Protein AF-A0A369RZN5-F1 (afdb_monomer_lite)

pLDDT: mean 90.72, std 8.98, range [58.53, 98.31]

Secondary structure (DSSP, 8-state):
-HHHHHHHTT-S--EEEE-----SS-EEEEEEETTEEEEEEE--STTHHHHHHHHHHHHHHHHHHTSS-------

Foldseek 3Di:
DVVVVCVQVVFPFWAWPDQPQADPAWGKTWTQTPVGIDIDIDGPDPCVVVVVVVVQVVQVVVVVVVPDDDDNDGD

Radius of gyration: 13.3 Å; chains: 1; bounding box: 28×32×28 Å

Structure (mmCIF, N/CA/C/O backbone):
data_AF-A0A369RZN5-F1
#
_entry.id   AF-A0A369RZN5-F1
#
loop_
_atom_site.group_PDB
_atom_site.id
_atom_site.type_symbol
_atom_site.label_atom_id
_atom_site.label_alt_id
_atom_site.label_comp_id
_atom_site.label_asym_id
_atom_site.label_entity_id
_atom_site.label_seq_id
_atom_site.pdbx_PDB_ins_code
_atom_site.Cartn_x
_atom_site.Cartn_y
_atom_site.Cartn_z
_atom_site.occupancy
_atom_site.B_iso_or_equiv
_atom_site.auth_seq_id
_atom_site.auth_comp_id
_atom_site.auth_asym_id
_atom_site.auth_atom_id
_atom_site.pdbx_PDB_model_num
ATOM 1 N N . MET A 1 1 ? 5.540 13.153 5.663 1.00 80.62 1 MET A N 1
ATOM 2 C CA . MET A 1 1 ? 5.173 11.840 5.073 1.00 80.62 1 MET A CA 1
ATOM 3 C C . MET A 1 1 ? 3.991 11.268 5.830 1.00 80.62 1 MET A C 1
ATOM 5 O O . MET A 1 1 ? 2.988 10.981 5.201 1.00 80.62 1 MET A O 1
ATOM 9 N N . GLU A 1 2 ? 4.080 11.193 7.156 1.00 87.50 2 GLU A N 1
ATOM 10 C CA . GLU A 1 2 ? 3.007 10.696 8.024 1.00 87.50 2 GLU A CA 1
ATOM 11 C C . GLU A 1 2 ? 1.69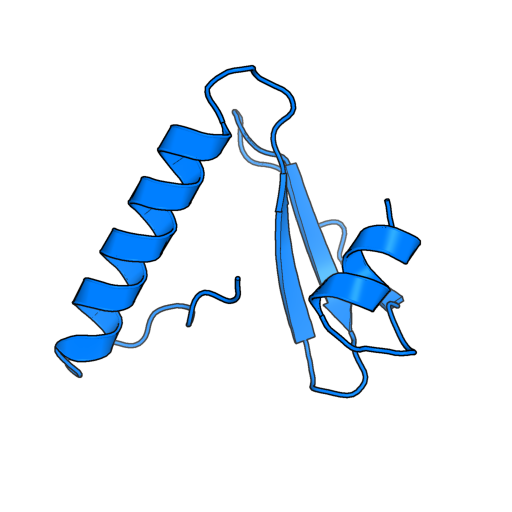1 11.466 7.880 1.00 87.50 2 GLU A C 1
ATOM 13 O O . GLU A 1 2 ? 0.669 10.825 7.697 1.00 87.50 2 GLU A O 1
ATOM 18 N N . ASP A 1 3 ? 1.698 12.803 7.813 1.00 91.50 3 ASP A N 1
ATOM 19 C CA . ASP A 1 3 ? 0.449 13.570 7.624 1.00 91.50 3 ASP A CA 1
ATOM 20 C C . ASP A 1 3 ? -0.271 13.240 6.312 1.00 91.50 3 ASP A C 1
ATOM 22 O O . ASP A 1 3 ? -1.498 13.171 6.262 1.00 91.50 3 ASP A O 1
ATOM 26 N N . LYS A 1 4 ? 0.496 12.993 5.239 1.00 91.44 4 LYS A N 1
ATOM 27 C CA . LYS A 1 4 ? -0.070 12.547 3.960 1.00 91.44 4 LYS A CA 1
ATOM 28 C C . LYS A 1 4 ? -0.694 11.164 4.117 1.00 91.44 4 LYS A C 1
ATOM 30 O O . LYS A 1 4 ? -1.813 10.964 3.676 1.00 91.44 4 LYS A O 1
ATOM 35 N N . LEU A 1 5 ? -0.000 10.243 4.786 1.00 91.88 5 LEU A N 1
ATOM 36 C CA . LEU A 1 5 ? -0.512 8.896 5.039 1.00 91.88 5 LEU A CA 1
ATOM 37 C C . LEU A 1 5 ? -1.766 8.909 5.915 1.00 91.88 5 LEU A C 1
ATOM 39 O O . LEU A 1 5 ? -2.729 8.239 5.574 1.00 91.88 5 LEU A O 1
ATOM 43 N N . LYS A 1 6 ? -1.792 9.701 6.991 1.00 94.38 6 LYS A N 1
ATOM 44 C CA . LYS A 1 6 ? -2.975 9.867 7.846 1.00 94.38 6 LYS A CA 1
ATOM 45 C C . LYS A 1 6 ? -4.176 10.382 7.060 1.00 94.38 6 LYS A C 1
ATOM 47 O O . LYS A 1 6 ? -5.273 9.860 7.216 1.00 94.38 6 LYS A O 1
ATOM 52 N N . LYS A 1 7 ? -3.957 11.364 6.179 1.00 94.56 7 LYS A N 1
ATOM 53 C CA . LYS A 1 7 ? -5.005 11.908 5.311 1.00 94.56 7 LYS A CA 1
ATOM 54 C C . LYS A 1 7 ? -5.531 10.873 4.312 1.00 94.56 7 LYS A C 1
ATOM 56 O O . LYS A 1 7 ? -6.742 10.713 4.222 1.00 94.56 7 LYS A O 1
ATOM 61 N N . GLU A 1 8 ? -4.648 10.195 3.577 1.00 92.62 8 GLU A N 1
ATOM 62 C CA . GLU A 1 8 ? -5.055 9.208 2.561 1.00 92.62 8 GLU A CA 1
ATOM 63 C C . GLU A 1 8 ? -5.730 7.983 3.194 1.00 92.62 8 GLU A C 1
ATOM 65 O O . GLU A 1 8 ? -6.773 7.540 2.727 1.00 92.62 8 GLU A O 1
ATOM 70 N N . LEU A 1 9 ? -5.195 7.487 4.314 1.00 92.94 9 LEU A N 1
ATOM 71 C CA . LEU A 1 9 ? -5.757 6.350 5.049 1.00 92.94 9 LEU A CA 1
ATOM 72 C C . LEU A 1 9 ? -6.945 6.729 5.945 1.00 92.94 9 LEU A C 1
ATOM 74 O O . LEU A 1 9 ? -7.514 5.848 6.579 1.00 92.94 9 LEU A O 1
ATOM 78 N N . GLN A 1 10 ? -7.298 8.018 6.021 1.00 94.44 10 GLN A N 1
ATOM 79 C CA . GLN A 1 10 ? -8.365 8.550 6.876 1.00 94.44 10 GLN A CA 1
ATOM 80 C C . GLN A 1 10 ? -8.250 8.100 8.343 1.00 94.44 10 GLN A C 1
ATOM 82 O O . GLN A 1 10 ? -9.252 7.824 8.995 1.00 94.44 10 GLN A O 1
ATOM 87 N N . THR A 1 11 ? -7.020 8.051 8.862 1.00 94.56 11 THR A N 1
ATOM 88 C CA . THR A 1 11 ? -6.717 7.597 10.226 1.00 94.56 11 THR A CA 1
ATOM 89 C C . THR A 1 11 ? -6.162 8.729 11.076 1.00 94.56 11 THR A C 1
ATOM 91 O O . THR A 1 11 ? -5.352 9.546 10.627 1.00 94.56 11 THR A O 1
ATOM 94 N N . ASN A 1 12 ? -6.529 8.733 12.354 1.00 94.75 12 ASN A N 1
ATOM 95 C CA . ASN A 1 12 ? -5.911 9.612 13.349 1.00 94.75 12 ASN A CA 1
ATOM 96 C C . ASN A 1 12 ? -4.609 9.014 13.919 1.00 94.75 12 ASN A C 1
ATOM 98 O O . ASN A 1 12 ? -3.689 9.748 14.311 1.00 94.75 12 ASN A O 1
ATOM 102 N N . THR A 1 13 ? -4.505 7.683 13.898 1.00 94.19 13 THR A N 1
ATOM 103 C CA . THR A 1 13 ? -3.410 6.906 14.490 1.00 94.19 13 THR A CA 1
ATOM 104 C C . THR A 1 13 ? -2.511 6.326 13.403 1.00 94.19 13 THR A C 1
ATOM 106 O O . THR A 1 13 ? -2.979 5.768 12.412 1.00 94.19 13 THR A O 1
ATOM 109 N N . LEU A 1 14 ? -1.199 6.477 13.571 1.00 94.25 14 LEU A N 1
ATOM 110 C CA . LEU A 1 14 ? -0.205 5.917 12.662 1.00 94.25 14 LEU A CA 1
ATOM 111 C C . LEU A 1 14 ? 1.040 5.554 13.478 1.00 94.25 14 LEU A C 1
ATOM 113 O O . LEU A 1 14 ? 1.968 6.348 13.592 1.00 94.25 14 LEU A O 1
ATOM 117 N N . GLU A 1 15 ? 1.029 4.374 14.089 1.00 93.56 15 GLU A N 1
ATOM 118 C CA . GLU A 1 15 ? 2.115 3.904 14.955 1.00 93.56 15 GLU A CA 1
ATOM 119 C C . GLU A 1 15 ? 2.982 2.902 14.202 1.00 93.56 15 GLU A C 1
ATOM 121 O O . GLU A 1 15 ? 2.469 1.931 13.648 1.00 93.56 15 GLU A O 1
ATOM 126 N N . VAL A 1 16 ? 4.295 3.129 14.143 1.00 90.56 16 VAL A N 1
ATOM 127 C CA . VAL A 1 16 ? 5.216 2.186 13.494 1.00 90.56 16 VAL A CA 1
ATOM 128 C C . VAL A 1 16 ? 5.258 0.906 14.323 1.00 90.56 16 VAL A C 1
ATOM 130 O O . VAL A 1 16 ? 5.622 0.945 15.493 1.00 90.56 16 VAL A O 1
ATOM 133 N N . VAL A 1 17 ? 4.900 -0.221 13.709 1.00 86.38 17 VAL A N 1
ATOM 134 C CA . VAL A 1 17 ? 4.933 -1.533 14.379 1.00 86.38 17 VAL A CA 1
ATOM 135 C C . VAL A 1 17 ? 6.293 -2.187 14.194 1.00 86.38 17 VAL A C 1
ATOM 137 O O . VAL A 1 17 ? 6.884 -2.662 15.151 1.00 86.38 17 VAL A O 1
ATOM 140 N N . ASP A 1 18 ? 6.794 -2.174 12.959 1.00 70.94 18 ASP A N 1
ATOM 141 C CA . ASP A 1 18 ? 8.060 -2.791 12.580 1.00 70.94 18 ASP A CA 1
ATOM 142 C C . ASP A 1 18 ? 8.691 -1.992 11.431 1.00 70.94 18 ASP A C 1
ATOM 144 O O . ASP A 1 18 ? 8.009 -1.668 10.444 1.00 70.94 18 ASP A O 1
ATOM 148 N N . ASP A 1 19 ? 10.005 -1.759 11.502 1.00 63.56 19 ASP A N 1
ATOM 149 C CA . ASP A 1 19 ? 10.811 -1.477 10.310 1.00 63.56 19 ASP A CA 1
ATOM 150 C C . ASP A 1 19 ? 11.053 -2.814 9.598 1.00 63.56 19 ASP A C 1
ATOM 152 O O . ASP A 1 19 ? 12.072 -3.486 9.766 1.00 63.56 19 ASP A O 1
ATOM 156 N N . ILE A 1 20 ? 10.053 -3.247 8.826 1.00 62.12 20 ILE A N 1
ATOM 157 C CA . ILE A 1 20 ? 10.204 -4.414 7.958 1.00 62.12 20 ILE A CA 1
ATOM 158 C C . ILE A 1 20 ? 11.244 -4.048 6.903 1.00 62.12 20 ILE A C 1
ATOM 160 O O . ILE A 1 20 ? 11.021 -3.127 6.109 1.00 62.12 20 ILE A O 1
ATOM 164 N N . SER A 1 21 ? 12.368 -4.770 6.924 1.00 58.53 21 SER A N 1
ATOM 165 C CA . SER A 1 21 ? 13.495 -4.580 6.015 1.00 58.53 21 SER A CA 1
ATOM 166 C C . SER A 1 21 ? 13.018 -4.348 4.580 1.00 58.53 21 SER A C 1
ATOM 168 O O . SER A 1 21 ? 12.163 -5.056 4.047 1.00 58.53 21 SER A O 1
ATOM 170 N N . GLY A 1 22 ? 13.550 -3.293 3.963 1.00 63.69 22 GLY A N 1
ATOM 171 C CA . GLY A 1 22 ? 13.259 -2.992 2.569 1.00 63.69 22 GLY A CA 1
ATOM 172 C C . GLY A 1 22 ? 13.783 -4.091 1.646 1.00 63.69 22 GLY A C 1
ATOM 173 O O . GLY A 1 22 ? 14.797 -4.730 1.925 1.00 63.69 22 GLY A O 1
ATOM 174 N N . GLY A 1 23 ? 13.116 -4.275 0.509 1.00 69.12 23 GLY A N 1
ATOM 175 C CA . GLY A 1 23 ? 13.694 -5.019 -0.605 1.00 69.12 23 GLY A CA 1
ATOM 176 C C . GLY A 1 23 ? 14.789 -4.203 -1.301 1.00 69.12 23 GLY A C 1
ATOM 177 O O . GLY A 1 23 ? 14.963 -3.013 -1.045 1.00 69.12 23 GLY A O 1
ATOM 178 N N . CYS A 1 24 ? 15.493 -4.808 -2.260 1.00 79.94 24 CYS A N 1
ATOM 179 C CA . CYS A 1 24 ? 16.589 -4.148 -2.986 1.00 79.94 24 CYS A CA 1
ATOM 180 C C . CYS A 1 24 ? 16.173 -2.860 -3.727 1.00 79.94 24 CYS A C 1
ATOM 182 O O . CYS A 1 24 ? 17.016 -2.019 -4.031 1.00 79.94 24 CYS A O 1
ATOM 184 N N . ILE A 1 25 ? 14.886 -2.720 -4.068 1.00 86.69 25 ILE A N 1
ATOM 185 C CA . ILE A 1 25 ? 14.371 -1.632 -4.915 1.00 86.69 25 ILE A CA 1
ATOM 186 C C . ILE A 1 25 ? 13.401 -0.712 -4.160 1.00 86.69 25 ILE A C 1
ATOM 188 O O . ILE A 1 25 ? 13.369 0.486 -4.439 1.00 86.69 25 ILE A O 1
ATOM 192 N N . SER A 1 26 ? 12.628 -1.248 -3.216 1.00 89.19 26 SER A N 1
ATOM 193 C CA . SER A 1 26 ? 11.598 -0.510 -2.480 1.00 89.19 26 SER A CA 1
ATOM 194 C C . SER A 1 26 ? 11.773 -0.719 -0.988 1.00 89.19 26 SER A C 1
ATOM 196 O O . SER A 1 26 ? 11.989 -1.841 -0.532 1.00 89.19 26 SER A O 1
ATOM 198 N N . SER A 1 27 ? 11.612 0.356 -0.231 1.00 90.12 27 SER A N 1
ATOM 199 C CA . SER A 1 27 ? 11.528 0.293 1.222 1.00 90.12 27 SER A CA 1
ATOM 200 C C . SER A 1 27 ? 10.087 0.028 1.649 1.00 90.12 27 SER A C 1
ATOM 202 O O . SER A 1 27 ? 9.140 0.320 0.910 1.00 90.12 27 SER A O 1
ATOM 204 N N . SER A 1 28 ? 9.923 -0.520 2.847 1.00 90.38 28 SER A N 1
ATOM 205 C CA . SER A 1 28 ? 8.621 -0.848 3.413 1.00 90.38 28 SER A CA 1
ATOM 206 C C . SER A 1 28 ? 8.529 -0.461 4.878 1.00 90.38 28 SER A C 1
ATOM 208 O O . SER A 1 28 ? 9.543 -0.420 5.564 1.00 90.38 28 SER A O 1
ATOM 210 N N . LYS A 1 29 ? 7.309 -0.192 5.346 1.00 90.44 29 LYS A N 1
ATOM 211 C CA . LYS A 1 29 ? 6.982 0.009 6.763 1.00 90.44 29 LYS A CA 1
ATOM 212 C C . LYS A 1 29 ? 5.615 -0.579 7.086 1.00 90.44 29 LYS A C 1
ATOM 214 O O . LYS A 1 29 ? 4.724 -0.577 6.236 1.00 90.44 29 LYS A O 1
ATOM 219 N N . SER A 1 30 ? 5.447 -1.059 8.315 1.00 91.88 30 SER A N 1
ATOM 220 C CA . SER A 1 30 ? 4.138 -1.427 8.863 1.00 91.88 30 SER A CA 1
ATOM 221 C C . SER A 1 30 ? 3.665 -0.392 9.864 1.00 91.88 30 SER A C 1
ATOM 223 O O . SER A 1 30 ? 4.427 -0.015 10.753 1.00 91.88 30 SER A O 1
ATOM 225 N N . TYR A 1 31 ? 2.395 -0.014 9.766 1.00 92.56 31 TYR A N 1
ATOM 226 C CA . TYR A 1 31 ? 1.765 0.891 10.716 1.00 92.56 31 TYR A CA 1
ATOM 227 C C . TYR A 1 31 ? 0.509 0.274 11.319 1.00 92.56 31 TYR A C 1
ATOM 229 O O . TYR A 1 31 ? -0.262 -0.381 10.616 1.00 92.56 31 TYR A O 1
ATOM 237 N N . LEU A 1 32 ? 0.292 0.500 12.610 1.00 94.75 32 LEU A N 1
ATOM 238 C CA . LEU A 1 32 ? -0.996 0.309 13.253 1.00 94.75 32 LEU A CA 1
ATOM 239 C C . LEU A 1 32 ? -1.812 1.594 13.076 1.00 94.75 32 LEU A C 1
ATOM 241 O O . LEU A 1 32 ? -1.322 2.697 13.332 1.00 94.75 32 LEU A O 1
ATOM 245 N N . THR A 1 33 ? -3.041 1.435 12.602 1.00 95.25 33 THR A N 1
ATOM 246 C CA . THR A 1 33 ? -4.031 2.503 12.429 1.00 95.25 33 THR A CA 1
ATOM 247 C C . THR A 1 33 ? -5.272 2.188 13.255 1.00 95.25 33 THR A C 1
ATOM 249 O O . THR A 1 33 ? -5.406 1.082 13.782 1.00 95.25 33 THR A O 1
ATOM 252 N N . ASP A 1 34 ? -6.197 3.138 13.346 1.00 95.69 34 ASP A N 1
ATOM 253 C CA . ASP A 1 34 ? -7.515 2.919 13.954 1.00 95.69 34 ASP A CA 1
ATOM 254 C C . ASP A 1 34 ? -8.319 1.794 13.272 1.00 95.69 34 ASP A C 1
ATOM 256 O O . ASP A 1 34 ? -9.101 1.102 13.921 1.00 95.69 34 ASP A O 1
ATOM 260 N N . SER A 1 35 ? -8.067 1.563 11.985 1.00 92.56 35 SER A N 1
ATOM 261 C CA . SER A 1 35 ? -8.746 0.569 11.149 1.00 92.56 35 SER A CA 1
ATOM 262 C C . SER A 1 35 ? -7.963 -0.743 10.999 1.00 92.56 35 SER A C 1
ATOM 264 O O . SER A 1 35 ? -8.321 -1.605 10.195 1.00 92.56 35 SER A O 1
ATOM 266 N N . GLY A 1 36 ? -6.886 -0.914 11.772 1.00 92.75 36 GLY A N 1
ATOM 267 C CA . GLY A 1 36 ? -6.034 -2.102 11.765 1.00 92.75 36 GLY A CA 1
ATOM 268 C C . GLY A 1 36 ? -4.632 -1.854 11.206 1.00 92.75 36 GLY A C 1
ATOM 269 O O . GLY A 1 36 ? -4.175 -0.720 11.063 1.00 92.75 36 GLY A O 1
ATOM 270 N N . ARG A 1 37 ? -3.896 -2.934 10.931 1.00 93.06 37 ARG A N 1
ATOM 271 C CA . ARG A 1 37 ? -2.508 -2.856 10.452 1.00 93.06 37 ARG A CA 1
ATOM 272 C C . ARG A 1 37 ? -2.465 -2.629 8.941 1.00 93.06 37 ARG A C 1
ATOM 274 O O . ARG A 1 37 ? -3.086 -3.375 8.189 1.00 93.06 37 ARG A O 1
ATOM 281 N N . VAL A 1 38 ? -1.657 -1.668 8.501 1.00 93.69 38 VAL A N 1
ATOM 282 C CA . VAL A 1 38 ? -1.374 -1.401 7.084 1.00 93.69 38 VAL A CA 1
ATOM 283 C C . VAL A 1 38 ? 0.102 -1.634 6.769 1.00 93.69 38 VAL A C 1
ATOM 285 O O . VAL A 1 38 ? 0.979 -1.408 7.605 1.00 93.69 38 VAL A O 1
ATOM 288 N N . PHE A 1 39 ? 0.379 -2.080 5.544 1.00 93.00 39 PHE A N 1
ATOM 289 C CA . PHE A 1 39 ? 1.730 -2.257 5.016 1.00 93.00 39 PHE A CA 1
ATOM 290 C C . PHE A 1 39 ? 1.954 -1.283 3.862 1.00 93.00 39 PHE A C 1
ATOM 292 O O . PHE A 1 39 ? 1.192 -1.271 2.899 1.00 93.00 39 PHE A O 1
ATOM 299 N N . ILE A 1 40 ? 3.001 -0.468 3.959 1.00 91.25 40 ILE 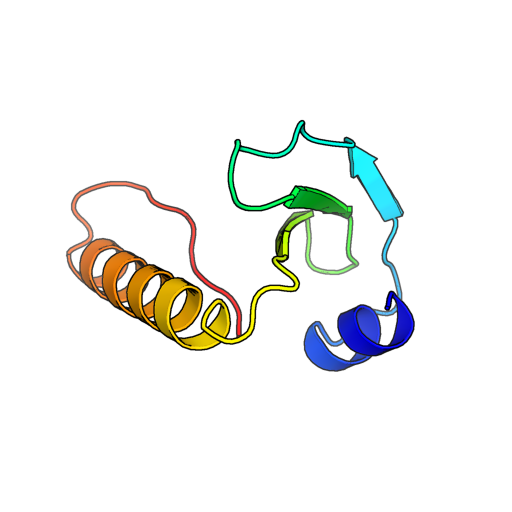A N 1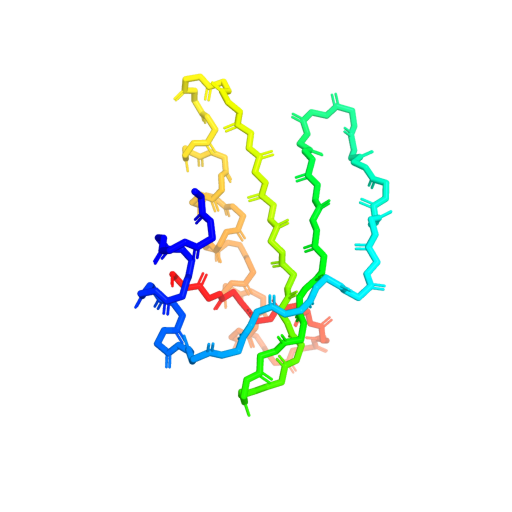
ATOM 300 C CA . ILE A 1 40 ? 3.281 0.610 3.011 1.00 91.25 40 ILE A CA 1
ATOM 301 C C . ILE A 1 40 ? 4.596 0.319 2.307 1.00 91.25 40 ILE A C 1
ATOM 303 O O . ILE A 1 40 ? 5.625 0.152 2.961 1.00 91.25 40 ILE A O 1
ATOM 307 N N . LYS A 1 41 ? 4.575 0.319 0.971 1.00 91.69 41 LYS A N 1
ATOM 308 C CA . LYS A 1 41 ? 5.770 0.275 0.117 1.00 91.69 41 LYS A CA 1
ATOM 309 C C . LYS A 1 41 ? 6.028 1.664 -0.448 1.00 91.69 41 LYS A C 1
ATOM 311 O O . LYS A 1 41 ? 5.103 2.331 -0.900 1.00 91.69 41 LYS A O 1
ATOM 316 N N . PHE A 1 42 ? 7.282 2.098 -0.460 1.00 90.06 42 PHE A N 1
ATOM 317 C CA . PHE A 1 42 ? 7.665 3.380 -1.043 1.00 90.06 42 PHE A CA 1
ATOM 318 C C . PHE A 1 42 ? 8.985 3.274 -1.800 1.00 90.06 42 PHE A C 1
ATOM 320 O O . PHE A 1 42 ? 9.905 2.542 -1.432 1.00 90.06 42 PHE A O 1
ATOM 327 N N . ASN A 1 43 ? 9.066 4.025 -2.893 1.00 91.31 43 ASN A N 1
ATOM 328 C CA . ASN A 1 43 ? 10.231 4.092 -3.759 1.00 91.31 43 ASN A CA 1
ATOM 329 C C . ASN A 1 43 ? 10.302 5.500 -4.363 1.00 91.31 43 ASN A C 1
ATOM 331 O O . ASN A 1 43 ? 9.292 6.030 -4.819 1.00 91.31 43 ASN A O 1
ATOM 335 N N . LYS A 1 44 ? 11.488 6.115 -4.315 1.00 89.44 44 LYS A N 1
ATOM 336 C CA . LYS A 1 44 ? 11.726 7.503 -4.745 1.00 89.44 44 LYS A CA 1
ATOM 337 C C . LYS A 1 44 ? 12.110 7.630 -6.226 1.00 89.44 44 LYS A C 1
ATOM 339 O O . LYS A 1 44 ? 12.315 8.744 -6.693 1.00 89.44 44 LYS A O 1
ATOM 344 N N . LYS A 1 45 ? 12.258 6.517 -6.955 1.00 92.44 45 LYS A N 1
ATOM 345 C CA . LYS A 1 45 ? 12.591 6.525 -8.388 1.00 92.44 45 LYS A CA 1
ATOM 346 C C . LYS A 1 45 ? 11.402 7.019 -9.213 1.00 92.44 45 LYS A C 1
ATOM 348 O O . LYS A 1 45 ? 10.261 6.672 -8.925 1.00 92.44 45 LYS A O 1
ATOM 353 N N . GLU A 1 46 ? 11.686 7.759 -10.281 1.00 89.50 46 GLU A N 1
ATOM 354 C CA . GLU A 1 46 ? 10.695 8.432 -11.137 1.00 89.50 46 GLU A CA 1
ATOM 355 C C . GLU A 1 46 ? 9.577 7.504 -11.649 1.00 89.50 46 GLU A C 1
ATOM 357 O O . GLU A 1 46 ? 8.405 7.868 -11.660 1.00 89.50 46 GLU A O 1
ATOM 362 N N . HIS A 1 47 ? 9.909 6.261 -12.003 1.00 90.88 47 HIS A N 1
ATOM 363 C CA . HIS A 1 47 ? 8.946 5.298 -12.552 1.00 90.88 47 HIS A CA 1
ATOM 364 C C . HIS A 1 47 ? 8.296 4.377 -11.505 1.00 90.88 47 HIS A C 1
ATOM 366 O O . HIS A 1 47 ? 7.598 3.427 -11.871 1.00 90.88 47 HIS A O 1
ATOM 372 N N . ALA A 1 48 ? 8.492 4.637 -10.208 1.00 93.31 48 ALA A N 1
ATOM 373 C CA . ALA A 1 48 ? 7.936 3.809 -9.137 1.00 93.31 48 ALA A CA 1
ATOM 374 C C . ALA A 1 48 ? 6.402 3.731 -9.176 1.00 93.31 48 ALA A C 1
ATOM 376 O O . ALA A 1 48 ? 5.840 2.670 -8.915 1.00 93.31 48 ALA A O 1
ATOM 377 N N . ALA A 1 49 ? 5.725 4.816 -9.564 1.00 93.06 49 ALA A N 1
ATOM 378 C CA . ALA A 1 49 ? 4.266 4.847 -9.661 1.00 93.06 49 ALA A CA 1
ATOM 379 C C . ALA A 1 49 ? 3.726 3.813 -10.664 1.00 93.06 49 ALA A C 1
ATOM 381 O O . ALA A 1 49 ? 2.787 3.088 -10.353 1.00 93.06 49 ALA A O 1
ATOM 382 N N . ARG A 1 50 ? 4.359 3.670 -11.840 1.00 95.75 50 ARG A N 1
ATOM 383 C CA . ARG A 1 50 ? 3.960 2.661 -12.840 1.00 95.75 50 ARG A CA 1
ATOM 384 C C . ARG A 1 50 ? 4.082 1.242 -12.282 1.00 95.75 50 ARG A C 1
ATOM 386 O O . ARG A 1 50 ? 3.207 0.417 -12.523 1.00 95.75 50 ARG A O 1
ATOM 393 N N . MET A 1 51 ? 5.157 0.974 -11.541 1.00 94.25 51 MET A N 1
ATOM 394 C CA . MET A 1 51 ? 5.390 -0.322 -10.904 1.00 94.25 51 MET A CA 1
ATOM 395 C C . MET A 1 51 ? 4.325 -0.626 -9.842 1.00 94.25 51 MET A C 1
ATOM 397 O O . MET A 1 51 ? 3.744 -1.707 -9.868 1.00 94.25 51 MET A O 1
ATOM 401 N N . PHE A 1 52 ? 4.031 0.323 -8.948 1.00 95.00 52 PHE A N 1
ATOM 402 C CA . PHE A 1 52 ? 3.022 0.127 -7.902 1.00 95.00 52 PHE A CA 1
ATOM 403 C C . PHE A 1 52 ? 1.599 0.033 -8.456 1.00 95.00 52 PHE A C 1
ATOM 405 O O . PHE A 1 52 ? 0.825 -0.781 -7.965 1.00 95.00 52 PHE A O 1
ATOM 412 N N . ASN A 1 53 ? 1.272 0.772 -9.521 1.00 95.75 53 ASN A N 1
ATOM 413 C CA . ASN A 1 53 ? -0.008 0.615 -10.212 1.00 95.75 53 ASN A CA 1
ATOM 414 C C . ASN A 1 53 ? -0.147 -0.800 -10.793 1.00 95.75 53 ASN A C 1
ATOM 416 O O . ASN A 1 53 ? -1.183 -1.430 -10.625 1.00 95.75 53 ASN A O 1
ATOM 420 N N . GLY A 1 54 ? 0.908 -1.333 -11.420 1.00 96.62 54 GLY A N 1
ATOM 421 C CA . GLY A 1 54 ? 0.906 -2.712 -11.915 1.00 96.62 54 GLY A CA 1
ATOM 422 C C . GLY A 1 54 ? 0.740 -3.751 -10.799 1.00 96.62 54 GLY A C 1
ATOM 423 O O . GLY A 1 54 ? -0.021 -4.702 -10.957 1.00 96.62 54 GLY A O 1
ATOM 424 N N . GLU A 1 55 ? 1.412 -3.556 -9.659 1.00 96.06 55 GLU A N 1
ATOM 425 C CA . GLU A 1 55 ? 1.259 -4.417 -8.477 1.00 96.06 55 GLU A CA 1
ATOM 426 C C . GLU A 1 55 ? -0.174 -4.377 -7.926 1.00 96.06 55 GLU A C 1
ATOM 428 O O . GLU A 1 55 ? -0.747 -5.428 -7.642 1.00 96.06 55 GLU A O 1
ATOM 433 N N . MET A 1 56 ? -0.772 -3.187 -7.828 1.00 96.44 56 MET A N 1
ATOM 434 C CA . MET A 1 56 ? -2.155 -3.005 -7.385 1.00 96.44 56 MET A CA 1
ATOM 435 C C . MET A 1 56 ? -3.142 -3.748 -8.290 1.00 96.44 56 MET A C 1
ATOM 437 O O . MET A 1 56 ? -3.937 -4.539 -7.787 1.00 96.44 56 MET A O 1
ATOM 441 N N . GLU A 1 57 ? -3.070 -3.543 -9.608 1.00 97.62 57 GLU A N 1
ATOM 442 C CA . GLU A 1 57 ? -3.968 -4.207 -10.564 1.00 97.62 57 GLU A CA 1
ATOM 443 C C . GLU A 1 57 ? -3.798 -5.732 -10.539 1.00 97.62 57 GLU A C 1
ATOM 445 O O . GLU A 1 57 ? -4.782 -6.472 -10.548 1.00 97.62 57 GLU A O 1
ATOM 450 N N . GLY A 1 58 ? -2.557 -6.221 -10.435 1.00 98.06 58 GLY A N 1
ATOM 451 C CA . GLY A 1 58 ? -2.277 -7.651 -10.315 1.00 98.06 58 GLY A CA 1
ATOM 452 C C . GLY A 1 58 ? -2.866 -8.266 -9.043 1.00 98.06 58 GLY A C 1
ATOM 453 O O . GLY A 1 58 ? -3.503 -9.318 -9.102 1.00 98.06 58 GLY A O 1
ATOM 454 N N . LEU A 1 59 ? -2.707 -7.600 -7.895 1.00 98.00 59 LEU A N 1
ATOM 455 C CA . LEU A 1 59 ? -3.303 -8.053 -6.636 1.00 98.00 59 LEU A CA 1
ATOM 456 C C . LEU A 1 59 ? -4.832 -8.017 -6.690 1.00 98.00 59 LEU A C 1
ATOM 458 O O . LEU A 1 59 ? -5.461 -8.980 -6.260 1.00 98.00 59 LEU A O 1
ATOM 462 N N . LEU A 1 60 ? -5.435 -6.964 -7.252 1.00 97.31 60 LEU A N 1
ATOM 463 C CA . LEU A 1 60 ? -6.888 -6.887 -7.445 1.00 97.31 60 LEU A CA 1
ATOM 464 C C . LEU A 1 60 ? -7.400 -8.035 -8.319 1.00 97.31 60 LEU A C 1
ATOM 466 O O . LEU A 1 60 ? -8.384 -8.681 -7.958 1.00 97.31 60 LEU A O 1
ATOM 470 N N . ALA A 1 61 ? -6.711 -8.333 -9.423 1.00 98.19 61 ALA A N 1
ATOM 471 C CA . ALA A 1 61 ? -7.065 -9.448 -10.292 1.00 98.19 61 ALA A CA 1
ATOM 472 C C . ALA A 1 61 ? -7.053 -10.784 -9.532 1.00 98.19 61 ALA A C 1
ATOM 474 O O . ALA A 1 61 ? -8.013 -11.542 -9.641 1.00 98.19 61 ALA A O 1
ATOM 475 N N . ILE A 1 62 ? -6.026 -11.045 -8.712 1.00 98.31 62 ILE A N 1
ATOM 476 C CA . ILE A 1 62 ? -5.929 -12.276 -7.909 1.00 98.31 62 ILE A CA 1
ATOM 477 C C . ILE A 1 62 ? -6.984 -12.311 -6.791 1.00 98.31 62 ILE A C 1
ATOM 479 O O . ILE A 1 62 ? -7.593 -13.349 -6.562 1.00 98.31 62 ILE A O 1
ATOM 483 N N . VAL A 1 63 ? -7.256 -11.195 -6.102 1.00 97.31 63 VAL A N 1
ATOM 484 C CA . VAL A 1 63 ? -8.328 -11.136 -5.087 1.00 97.31 63 VAL A CA 1
ATOM 485 C C . VAL A 1 63 ? -9.674 -11.525 -5.701 1.00 97.31 63 VAL A C 1
ATOM 487 O O . VAL A 1 63 ? -10.444 -12.269 -5.091 1.00 97.31 63 VAL A O 1
ATOM 490 N N . ASN A 1 64 ? -9.942 -11.065 -6.923 1.00 97.19 64 ASN A N 1
ATOM 491 C CA . ASN A 1 64 ? -11.205 -11.310 -7.610 1.00 97.19 64 ASN A CA 1
ATOM 492 C C . ASN A 1 64 ? -11.396 -12.769 -8.048 1.00 97.19 64 ASN A C 1
ATOM 494 O O . ASN A 1 64 ? -12.538 -13.175 -8.249 1.00 97.19 64 ASN A O 1
ATOM 498 N N . THR A 1 65 ? -10.333 -13.576 -8.161 1.00 98.25 65 THR A N 1
ATOM 499 C CA . THR A 1 65 ? -10.483 -15.009 -8.473 1.00 98.25 65 THR A CA 1
ATOM 500 C C . THR A 1 65 ? -10.995 -15.816 -7.282 1.00 98.25 65 THR A C 1
ATOM 502 O O . THR A 1 65 ? -11.476 -16.927 -7.481 1.00 98.25 65 THR A O 1
ATOM 505 N N . GLN A 1 66 ? -10.873 -15.296 -6.052 1.00 97.00 66 GLN A N 1
ATOM 506 C CA . GLN A 1 66 ? -11.234 -15.987 -4.805 1.00 97.00 66 GLN A CA 1
ATOM 507 C C . GLN A 1 66 ? -10.560 -17.364 -4.632 1.00 97.00 66 GLN A C 1
ATOM 509 O O . GLN A 1 66 ? -11.070 -18.232 -3.928 1.00 97.00 66 GLN A O 1
ATOM 514 N N . THR A 1 67 ? -9.400 -17.577 -5.261 1.00 98.12 67 THR A N 1
ATOM 515 C CA . THR A 1 67 ? -8.706 -18.877 -5.248 1.00 98.12 67 THR A CA 1
ATOM 516 C C . THR A 1 67 ? -7.671 -18.992 -4.135 1.00 98.12 67 THR A C 1
ATOM 518 O O . THR A 1 67 ? -7.530 -20.050 -3.528 1.00 98.12 67 THR A O 1
ATOM 521 N N . ILE A 1 68 ? -6.935 -17.913 -3.861 1.00 98.06 68 ILE A N 1
ATOM 522 C CA . ILE A 1 68 ? -5.893 -17.859 -2.832 1.00 98.06 68 ILE A CA 1
ATOM 523 C 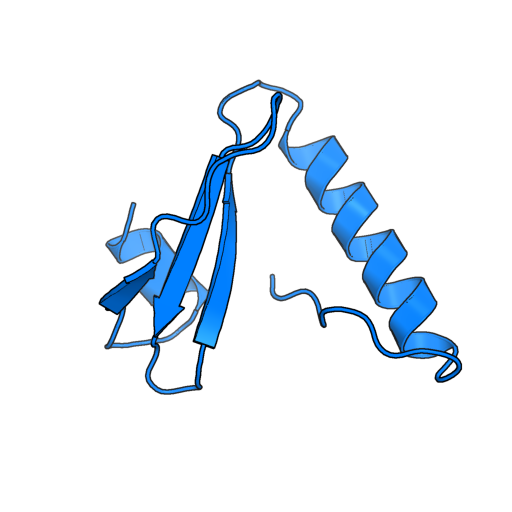C . ILE A 1 68 ? -5.971 -16.547 -2.055 1.00 98.06 68 ILE A C 1
ATO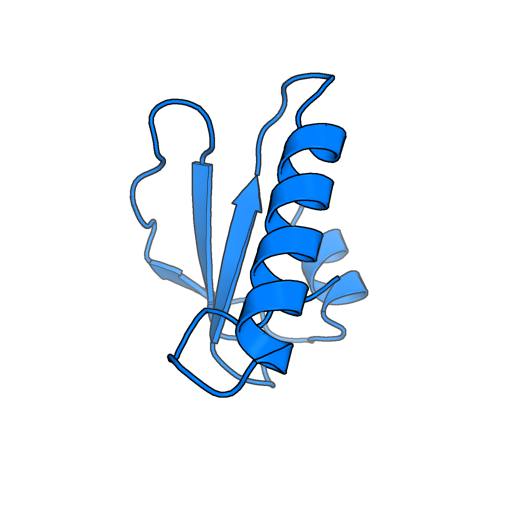M 525 O O . ILE A 1 68 ? -6.498 -15.544 -2.535 1.00 98.06 68 ILE A O 1
ATOM 529 N N . ARG A 1 69 ? -5.404 -16.536 -0.845 1.00 97.25 69 ARG A N 1
ATOM 530 C CA . ARG A 1 69 ? -5.260 -15.300 -0.071 1.00 97.25 69 ARG A CA 1
ATOM 531 C C . ARG A 1 69 ? -4.064 -14.499 -0.574 1.00 97.25 69 ARG A C 1
ATOM 533 O O . ARG A 1 69 ? -2.955 -15.021 -0.639 1.00 97.25 69 ARG A O 1
ATOM 540 N N . VAL A 1 70 ? -4.290 -13.218 -0.835 1.00 97.31 70 VAL A N 1
ATOM 541 C CA . VAL A 1 70 ? -3.260 -12.217 -1.140 1.00 97.31 70 VAL A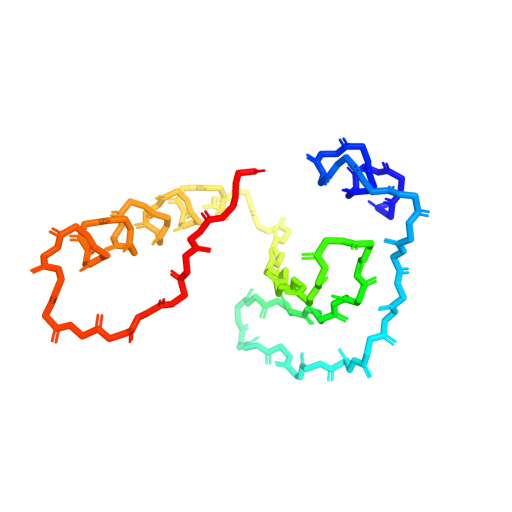 CA 1
ATOM 542 C C . VAL A 1 70 ? -3.568 -10.916 -0.385 1.00 97.31 70 VAL A C 1
ATOM 544 O O . VAL A 1 70 ? -4.700 -10.746 0.079 1.00 97.31 70 VAL A O 1
ATOM 547 N N . PRO A 1 71 ? -2.599 -9.995 -0.224 1.00 95.44 71 PRO A N 1
ATOM 548 C CA . PRO A 1 71 ? -2.873 -8.680 0.346 1.00 95.44 71 PRO A CA 1
ATOM 549 C C . PRO A 1 71 ? -3.937 -7.936 -0.466 1.00 95.44 71 PRO A C 1
ATOM 551 O O . PRO A 1 71 ? -3.854 -7.876 -1.692 1.00 95.44 71 PRO A O 1
ATOM 554 N N . LYS A 1 72 ? -4.920 -7.343 0.219 1.00 94.56 72 LYS A N 1
ATOM 555 C CA . LYS A 1 72 ? -5.897 -6.455 -0.416 1.00 94.56 72 LYS A CA 1
ATOM 556 C C . LYS A 1 72 ? -5.253 -5.073 -0.585 1.00 94.56 72 LYS A C 1
ATOM 558 O O . LYS A 1 72 ? -4.921 -4.461 0.431 1.00 94.56 72 LYS A O 1
ATOM 563 N N . PRO A 1 73 ? -5.043 -4.585 -1.818 1.00 94.38 73 PRO A N 1
ATOM 564 C CA . PRO A 1 73 ? -4.429 -3.284 -2.021 1.00 94.38 73 PRO A CA 1
ATOM 565 C C . PRO A 1 73 ? -5.367 -2.159 -1.561 1.00 94.38 73 PRO A C 1
ATOM 567 O O . PRO A 1 73 ? -6.590 -2.260 -1.680 1.00 94.38 73 PRO A O 1
ATOM 570 N N . ILE A 1 74 ? -4.766 -1.099 -1.026 1.00 89.19 74 ILE A N 1
ATOM 571 C CA . ILE A 1 74 ? -5.419 0.129 -0.559 1.00 89.19 74 ILE A CA 1
ATOM 572 C C . ILE A 1 74 ? -4.846 1.263 -1.411 1.00 89.19 74 ILE A C 1
ATOM 574 O O . ILE A 1 74 ? -3.646 1.255 -1.697 1.00 89.19 74 ILE A O 1
ATOM 578 N N . LYS A 1 75 ? -5.705 2.177 -1.861 1.00 69.56 75 LYS A N 1
ATOM 579 C CA . LYS A 1 75 ? -5.310 3.331 -2.671 1.00 69.56 75 LYS A CA 1
ATOM 580 C C . LYS A 1 75 ? -4.829 4.475 -1.789 1.00 69.56 75 LYS A C 1
ATOM 582 O O . LYS A 1 75 ? -5.462 4.668 -0.731 1.00 69.56 75 LYS A O 1
#

Sequence (75 aa):
MEDKLKKELQTNTLEVVDDISGGCISSSKSYLTDSGRVFIKFNKKEHAARMFNGEMEGLLAIVNTQTIRVPKPIK